Protein AF-A0A6G1LCD8-F1 (afdb_monomer)

Structure (mmCIF, N/CA/C/O backbone):
data_AF-A0A6G1LCD8-F1
#
_entry.id   AF-A0A6G1LCD8-F1
#
loop_
_atom_site.group_PDB
_atom_site.id
_atom_site.type_symbol
_atom_site.label_atom_id
_atom_site.label_alt_id
_atom_site.label_comp_id
_atom_site.label_asym_id
_atom_site.label_entity_id
_atom_site.label_seq_id
_atom_site.pdbx_PDB_ins_code
_atom_site.Cartn_x
_atom_site.Cartn_y
_atom_site.Cartn_z
_atom_site.occupancy
_atom_site.B_iso_or_equiv
_atom_site.auth_seq_id
_atom_site.auth_comp_id
_atom_site.auth_asym_id
_atom_site.auth_atom_id
_atom_site.pdbx_PDB_model_num
ATOM 1 N N . MET A 1 1 ? -1.936 11.843 -9.720 1.00 59.44 1 MET A N 1
ATOM 2 C CA . MET A 1 1 ? -0.832 11.324 -8.877 1.00 59.44 1 MET A CA 1
ATOM 3 C C . MET A 1 1 ? -0.011 10.337 -9.688 1.00 59.44 1 MET A C 1
ATOM 5 O O . MET A 1 1 ? -0.622 9.598 -10.448 1.00 59.44 1 MET A O 1
ATOM 9 N N . PRO A 1 2 ? 1.327 10.364 -9.587 1.00 65.56 2 PRO A N 1
ATOM 10 C CA . PRO A 1 2 ? 2.219 9.544 -10.412 1.00 65.56 2 PRO A CA 1
ATOM 11 C C . PRO A 1 2 ? 1.938 8.045 -10.253 1.00 65.56 2 PRO A C 1
ATOM 13 O O . PRO A 1 2 ? 1.639 7.577 -9.152 1.00 65.56 2 PRO A O 1
ATOM 16 N N . ALA A 1 3 ? 2.042 7.308 -11.361 1.00 71.25 3 ALA A N 1
ATOM 17 C CA . ALA A 1 3 ? 1.610 5.915 -11.471 1.00 71.25 3 ALA A CA 1
ATOM 18 C C . ALA A 1 3 ? 2.349 4.951 -10.522 1.00 71.25 3 ALA A C 1
ATOM 20 O O . ALA A 1 3 ? 1.760 3.970 -10.083 1.00 71.25 3 ALA A O 1
ATOM 21 N N . SER A 1 4 ? 3.592 5.252 -10.127 1.00 77.25 4 SER A N 1
ATOM 22 C CA . SER A 1 4 ? 4.447 4.297 -9.404 1.00 77.25 4 SER A CA 1
ATOM 23 C C . SER A 1 4 ? 4.015 3.944 -7.974 1.00 77.25 4 SER A C 1
ATOM 25 O O . SER A 1 4 ? 4.463 2.928 -7.460 1.00 77.25 4 SER A O 1
ATOM 27 N N . CYS A 1 5 ? 3.152 4.737 -7.323 1.00 84.88 5 CYS A N 1
ATOM 28 C CA . CYS A 1 5 ? 2.623 4.425 -5.980 1.00 84.88 5 CYS A CA 1
ATOM 29 C C . CYS A 1 5 ? 1.101 4.225 -5.969 1.00 84.88 5 CYS A C 1
ATOM 31 O O . CYS A 1 5 ? 0.465 4.384 -4.921 1.00 84.88 5 CYS A O 1
ATOM 33 N N . LYS A 1 6 ? 0.484 3.973 -7.130 1.00 87.06 6 LYS A N 1
ATOM 34 C CA . LYS A 1 6 ? -0.974 3.847 -7.231 1.00 87.06 6 LYS A CA 1
ATOM 35 C C . LYS A 1 6 ? -1.475 2.591 -6.511 1.00 87.06 6 LYS A C 1
ATOM 37 O O . LYS A 1 6 ? -2.426 2.691 -5.741 1.00 87.06 6 LYS A O 1
ATOM 42 N N . ASP A 1 7 ? -0.778 1.472 -6.676 1.00 87.00 7 ASP A N 1
ATOM 43 C CA . ASP A 1 7 ? -1.217 0.172 -6.153 1.00 87.00 7 ASP A CA 1
ATOM 44 C C . ASP A 1 7 ? -1.100 0.103 -4.627 1.00 87.00 7 ASP A C 1
ATOM 46 O O . ASP A 1 7 ? -2.049 -0.272 -3.947 1.00 87.00 7 ASP A O 1
ATOM 50 N N . ILE A 1 8 ? 0.007 0.600 -4.061 1.00 88.06 8 ILE A N 1
ATOM 51 C CA . ILE A 1 8 ? 0.194 0.685 -2.600 1.00 88.06 8 ILE A CA 1
ATOM 52 C C . ILE A 1 8 ? -0.865 1.589 -1.972 1.00 88.06 8 ILE A C 1
ATOM 54 O O . ILE A 1 8 ? -1.377 1.302 -0.896 1.00 88.06 8 ILE A O 1
ATOM 58 N N . ARG A 1 9 ? -1.213 2.698 -2.636 1.00 89.81 9 ARG A N 1
ATOM 59 C CA . ARG A 1 9 ? -2.274 3.588 -2.156 1.00 89.81 9 ARG A CA 1
ATOM 60 C C . ARG A 1 9 ? -3.625 2.881 -2.158 1.00 89.81 9 ARG A C 1
ATOM 62 O O . ARG A 1 9 ? -4.377 3.067 -1.209 1.00 89.81 9 ARG A O 1
ATOM 69 N N . ALA A 1 10 ? -3.939 2.128 -3.210 1.00 90.31 10 ALA A N 1
ATOM 70 C CA . ALA A 1 10 ? -5.184 1.373 -3.291 1.00 90.31 10 ALA A CA 1
ATOM 71 C C . ALA A 1 10 ? -5.246 0.302 -2.191 1.00 90.31 10 ALA A C 1
ATOM 73 O O . ALA A 1 10 ? -6.236 0.237 -1.467 1.00 90.31 10 ALA A O 1
ATOM 74 N N . ALA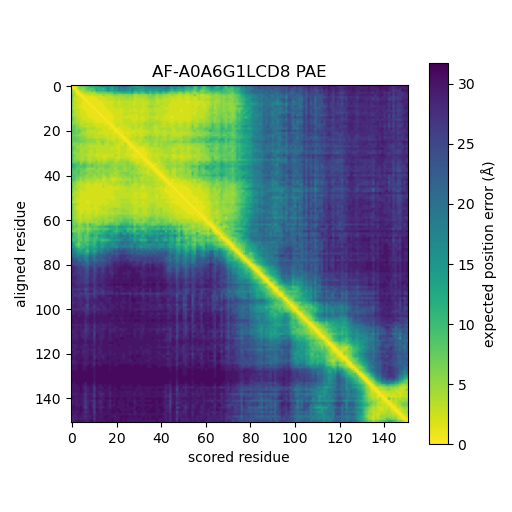 A 1 11 ? -4.156 -0.444 -1.988 1.00 90.75 11 ALA A N 1
ATOM 75 C CA . ALA A 1 11 ? -4.037 -1.423 -0.910 1.00 90.75 11 ALA A CA 1
ATOM 76 C C . ALA A 1 11 ? -4.169 -0.779 0.482 1.00 90.75 11 ALA A C 1
ATOM 78 O O . ALA A 1 11 ? -4.891 -1.283 1.337 1.00 90.75 11 ALA A O 1
ATOM 79 N N . LEU A 1 12 ? -3.530 0.374 0.706 1.00 91.00 12 LEU A N 1
ATOM 80 C CA . LEU A 1 12 ? -3.627 1.115 1.966 1.00 91.00 12 LEU A CA 1
ATOM 81 C C . LEU A 1 12 ? -5.052 1.633 2.201 1.00 91.00 12 LEU A C 1
ATOM 83 O O . LEU A 1 12 ? -5.551 1.550 3.319 1.00 91.00 12 LEU A O 1
ATOM 87 N N . ALA A 1 13 ? -5.727 2.123 1.159 1.00 91.69 13 ALA A N 1
ATOM 88 C CA . ALA A 1 13 ? -7.121 2.543 1.253 1.00 91.69 13 ALA A CA 1
ATOM 89 C C . ALA A 1 13 ? -8.046 1.372 1.623 1.00 91.69 13 ALA A C 1
ATOM 91 O O . ALA A 1 13 ? -8.878 1.534 2.513 1.00 91.69 13 ALA A O 1
ATOM 92 N N . ALA A 1 14 ? -7.856 0.200 1.009 1.00 91.69 14 ALA A N 1
ATOM 93 C CA . ALA A 1 14 ? -8.596 -1.012 1.358 1.00 91.69 14 ALA A CA 1
ATOM 94 C C . ALA A 1 14 ? -8.329 -1.442 2.812 1.00 91.69 14 ALA A C 1
ATOM 96 O O . ALA A 1 14 ? -9.266 -1.718 3.557 1.00 91.69 14 ALA A O 1
ATOM 97 N N . CYS A 1 15 ? -7.067 -1.401 3.253 1.00 92.94 15 CYS A N 1
ATOM 98 C CA . CYS A 1 15 ? -6.695 -1.739 4.629 1.00 92.94 15 CYS A CA 1
ATOM 99 C C . CYS A 1 15 ? -7.348 -0.796 5.654 1.00 92.94 15 CYS A C 1
ATOM 101 O O . CYS A 1 15 ? -7.880 -1.238 6.672 1.00 92.94 15 CYS A O 1
ATOM 103 N N . LEU A 1 16 ? -7.370 0.511 5.370 1.00 91.31 16 LEU A N 1
ATOM 104 C CA . LEU A 1 16 ? -8.016 1.486 6.248 1.00 91.31 16 LEU A CA 1
ATOM 105 C C . LEU A 1 16 ? -9.537 1.303 6.297 1.00 91.31 16 LEU A C 1
ATOM 107 O O . LEU A 1 16 ? -10.115 1.462 7.368 1.00 91.31 16 LEU A O 1
ATOM 111 N N . GLN A 1 17 ? -10.178 0.925 5.189 1.00 90.25 17 GLN A N 1
ATOM 112 C CA . GLN A 1 17 ? -11.615 0.625 5.158 1.00 90.25 17 GLN A CA 1
ATOM 113 C C . GLN A 1 17 ? -11.989 -0.580 6.029 1.00 90.25 17 GLN A C 1
ATOM 115 O O . GLN A 1 17 ? -13.071 -0.579 6.606 1.00 90.25 17 GLN A O 1
ATOM 120 N N . SER A 1 18 ? -11.103 -1.575 6.150 1.00 89.06 18 SER A N 1
ATOM 121 C CA . SER A 1 18 ? -11.295 -2.727 7.042 1.00 89.06 18 SER A CA 1
ATOM 122 C C . SER A 1 18 ? -10.889 -2.476 8.496 1.00 89.06 18 SER A C 1
ATOM 124 O O . SER A 1 18 ? -11.137 -3.323 9.344 1.00 89.06 18 SER A O 1
ATOM 126 N N . SER A 1 19 ? -10.224 -1.357 8.792 1.00 90.31 19 SER A N 1
ATOM 127 C CA . SER A 1 19 ? -9.666 -1.100 10.122 1.00 90.31 19 SER A CA 1
ATOM 128 C C . SER A 1 19 ? -10.669 -0.469 11.091 1.00 90.31 19 SER A C 1
ATOM 130 O O . SER A 1 19 ? -11.516 0.342 10.699 1.00 90.31 19 SER A O 1
ATOM 132 N N . ASP A 1 20 ? -10.495 -0.754 12.382 1.00 89.12 20 ASP A N 1
ATOM 133 C CA . ASP A 1 20 ? -11.359 -0.255 13.462 1.00 89.12 20 ASP A CA 1
ATOM 134 C C . ASP A 1 20 ? -11.382 1.280 13.548 1.00 89.12 20 ASP A C 1
ATOM 136 O O . ASP A 1 20 ? -12.410 1.879 13.870 1.00 89.12 20 ASP A O 1
ATOM 140 N N . CYS A 1 21 ? -10.294 1.958 13.161 1.00 89.00 21 CYS A N 1
ATOM 141 C CA . CYS A 1 21 ? -10.244 3.423 13.140 1.00 89.00 21 CYS A CA 1
ATOM 142 C C . CYS A 1 21 ? -11.334 4.048 12.247 1.00 89.00 21 CYS A C 1
ATOM 144 O O . CYS A 1 21 ? -11.924 5.072 12.601 1.00 89.00 21 CYS A O 1
ATOM 146 N N . VAL A 1 22 ? -11.635 3.424 11.104 1.00 91.31 22 VAL A N 1
ATOM 147 C CA . VAL A 1 22 ? -12.651 3.920 10.163 1.00 91.31 22 VAL A CA 1
ATOM 148 C C . VAL A 1 22 ? -14.011 3.272 10.430 1.00 91.31 22 VAL A C 1
ATOM 150 O O . VAL A 1 22 ? -15.035 3.956 10.374 1.00 91.31 22 VAL A O 1
ATOM 153 N N . LEU A 1 23 ? -14.042 1.977 10.758 1.00 89.62 23 LEU A N 1
ATOM 154 C CA . LEU A 1 23 ? -15.290 1.242 10.983 1.00 89.62 23 LEU A CA 1
ATOM 155 C C . LEU A 1 23 ? -15.957 1.590 12.316 1.00 89.62 23 LEU A C 1
ATOM 157 O O . LEU A 1 23 ? -17.159 1.864 12.340 1.00 89.62 23 LEU A O 1
ATOM 161 N N . GLN A 1 24 ? -15.191 1.602 13.406 1.00 88.69 24 GLN A N 1
ATOM 162 C CA . GLN A 1 24 ? -15.706 1.795 14.760 1.00 88.69 24 GLN A CA 1
ATOM 163 C C . GLN A 1 24 ? -15.711 3.272 15.149 1.00 88.69 24 GLN A C 1
ATOM 165 O O . GLN A 1 24 ? -16.742 3.798 15.562 1.00 88.69 24 GLN A O 1
ATOM 170 N N . HIS A 1 25 ? -14.583 3.964 14.969 1.00 86.31 25 HIS A N 1
ATOM 171 C CA . HIS A 1 25 ? -14.446 5.361 15.395 1.00 86.31 25 HIS A CA 1
ATOM 172 C C . HIS A 1 25 ? -14.938 6.385 14.361 1.00 86.31 25 HIS A C 1
ATOM 174 O O . HIS A 1 25 ? -14.999 7.571 14.672 1.00 86.31 25 HIS A O 1
ATOM 180 N N . ARG A 1 26 ? -15.309 5.945 13.146 1.00 89.06 26 ARG A N 1
ATOM 181 C CA . ARG A 1 26 ? -15.839 6.795 12.055 1.00 89.06 26 ARG A CA 1
ATOM 182 C C . ARG A 1 26 ? -14.939 7.982 11.704 1.00 89.06 26 ARG A C 1
ATOM 184 O O . ARG A 1 26 ? -15.396 9.000 11.187 1.00 89.06 26 ARG A O 1
ATOM 191 N N . ASN A 1 27 ? -13.644 7.834 11.953 1.00 88.00 27 ASN A N 1
ATOM 192 C CA . ASN A 1 27 ? -12.657 8.840 11.620 1.00 88.00 27 ASN A CA 1
ATOM 193 C C . ASN A 1 27 ? -12.376 8.842 10.118 1.00 88.00 27 ASN A C 1
ATOM 195 O O . ASN A 1 27 ? -12.500 7.828 9.426 1.00 88.00 27 ASN A O 1
ATOM 199 N N . THR A 1 28 ? -11.947 9.992 9.601 1.00 90.50 28 THR A N 1
ATOM 200 C CA . THR A 1 28 ? -11.467 10.041 8.220 1.00 90.50 28 THR A CA 1
ATOM 201 C C . THR A 1 28 ? -10.166 9.236 8.090 1.00 90.50 28 THR A C 1
ATOM 203 O O . THR A 1 28 ? -9.323 9.275 8.988 1.00 90.50 28 THR A O 1
ATOM 206 N N . PRO A 1 29 ? -9.912 8.576 6.947 1.00 88.56 29 PRO A N 1
ATOM 207 C CA . PRO A 1 29 ? -8.655 7.855 6.729 1.00 88.56 29 PRO A CA 1
ATOM 208 C C . PRO A 1 29 ? -7.414 8.744 6.923 1.00 88.56 29 PRO A C 1
ATOM 210 O O . PRO A 1 29 ? -6.351 8.273 7.313 1.00 88.56 29 PRO A O 1
ATOM 213 N N . ALA A 1 30 ? -7.549 10.052 6.673 1.00 88.69 30 ALA A N 1
ATOM 214 C CA . ALA A 1 30 ? -6.484 11.026 6.873 1.00 88.69 30 ALA A CA 1
ATOM 215 C C . ALA A 1 30 ? -6.195 11.313 8.356 1.00 88.69 30 ALA A C 1
ATOM 217 O O . ALA A 1 30 ? -5.030 11.504 8.697 1.00 88.69 30 ALA A O 1
ATOM 218 N N . THR A 1 31 ? -7.208 11.345 9.228 1.00 89.00 31 THR A N 1
ATOM 219 C CA . THR A 1 31 ? -7.006 11.542 10.675 1.00 89.00 31 THR A CA 1
ATOM 220 C C . THR A 1 31 ? -6.388 10.300 11.311 1.00 89.00 31 THR A C 1
ATOM 222 O O . THR A 1 31 ? -5.409 10.428 12.039 1.00 89.00 31 THR A O 1
ATOM 225 N N . CYS A 1 32 ? -6.815 9.101 10.894 1.00 89.44 32 CYS A N 1
ATOM 226 C CA . CYS A 1 32 ? -6.208 7.830 11.321 1.00 89.44 32 CYS A CA 1
ATOM 227 C C . CYS A 1 32 ? -4.692 7.739 11.051 1.00 89.44 32 CYS A C 1
ATOM 229 O O . CYS A 1 32 ? -3.972 7.069 11.784 1.00 89.44 32 CYS A O 1
ATOM 231 N N . LEU A 1 33 ? -4.200 8.397 9.993 1.00 89.44 33 LEU A N 1
ATOM 232 C CA . LEU A 1 33 ? -2.777 8.408 9.634 1.00 89.44 33 LEU A CA 1
ATOM 233 C C . LEU A 1 33 ? -1.977 9.544 10.284 1.00 89.44 33 LEU A C 1
ATOM 235 O O . LEU A 1 33 ? -0.752 9.459 10.344 1.00 89.44 33 LEU A O 1
ATOM 239 N N . ARG A 1 34 ? -2.635 10.635 10.688 1.00 89.25 34 ARG A N 1
ATOM 240 C CA . ARG A 1 34 ? -1.973 11.802 11.293 1.00 89.25 34 ARG A CA 1
ATOM 241 C C . ARG A 1 34 ? -1.719 11.590 12.775 1.00 89.25 34 ARG A C 1
ATOM 243 O O . ARG A 1 34 ? -0.653 11.967 13.254 1.00 89.25 34 ARG A O 1
ATOM 250 N N . ASP A 1 35 ? -2.680 10.985 13.467 1.00 88.75 35 ASP A N 1
ATOM 251 C CA . ASP A 1 35 ? -2.607 10.809 14.909 1.00 88.75 35 ASP A CA 1
ATOM 252 C C . ASP A 1 35 ? -1.839 9.525 15.259 1.00 88.75 35 ASP A C 1
ATOM 254 O O . ASP A 1 35 ? -2.301 8.421 14.952 1.00 88.75 35 ASP A O 1
ATOM 258 N N . PRO A 1 36 ? -0.677 9.626 15.932 1.00 83.88 36 PRO A N 1
ATOM 259 C CA . PRO A 1 36 ? 0.162 8.465 16.220 1.00 83.88 36 PRO A CA 1
ATOM 260 C C . PRO A 1 36 ? -0.538 7.455 17.136 1.00 83.88 36 PRO A C 1
ATOM 262 O O . PRO A 1 36 ? -0.356 6.250 16.963 1.00 83.88 36 PRO A O 1
ATOM 265 N N . ALA A 1 37 ? -1.384 7.931 18.054 1.00 82.81 37 ALA A N 1
ATOM 266 C CA . ALA A 1 37 ? -2.160 7.088 18.959 1.00 82.81 37 ALA A CA 1
ATOM 267 C C . ALA A 1 37 ? -3.150 6.188 18.206 1.00 82.81 37 ALA A C 1
ATOM 269 O O . ALA A 1 37 ? -3.216 4.992 18.471 1.00 82.81 37 ALA A O 1
ATOM 270 N N . LEU A 1 38 ? -3.868 6.741 17.224 1.00 81.62 38 LEU A N 1
ATOM 271 C CA . LEU A 1 38 ? -4.804 5.972 16.401 1.00 81.62 38 LEU A CA 1
ATOM 272 C C . LEU A 1 38 ? -4.040 5.057 15.448 1.00 81.62 38 LEU A C 1
ATOM 274 O O . LEU A 1 38 ? -4.437 3.913 15.236 1.00 81.62 38 LEU A O 1
ATOM 278 N N . SER A 1 39 ? -2.903 5.527 14.931 1.00 81.38 39 SER A N 1
ATOM 279 C CA . SER A 1 39 ? -2.082 4.723 14.041 1.00 81.38 39 SER A CA 1
ATOM 280 C C . SER A 1 39 ? -1.592 3.440 14.715 1.00 81.38 39 SER A C 1
ATOM 282 O O . SER A 1 39 ? -1.579 2.406 14.070 1.00 81.38 39 SER A O 1
ATOM 284 N N . ALA A 1 40 ? -1.255 3.475 16.009 1.00 82.06 40 ALA A N 1
ATOM 285 C CA . ALA A 1 40 ? -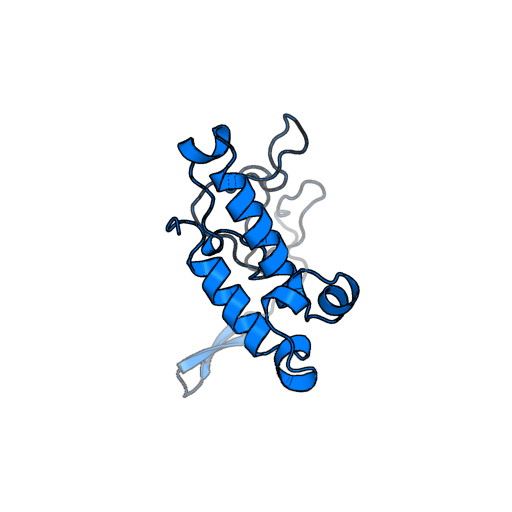0.751 2.323 16.759 1.00 82.06 40 ALA A CA 1
ATOM 286 C C . ALA A 1 40 ? -1.803 1.229 17.014 1.00 82.06 40 ALA A C 1
ATOM 288 O O . ALA A 1 40 ? -1.443 0.096 17.314 1.00 82.06 40 ALA A O 1
ATOM 289 N N . THR A 1 41 ? -3.090 1.567 16.901 1.00 84.75 41 THR A N 1
ATOM 290 C CA . THR A 1 41 ? -4.201 0.608 17.039 1.00 84.75 41 THR A CA 1
ATOM 291 C C . THR A 1 41 ? -4.516 -0.135 15.740 1.00 84.75 41 THR A C 1
ATOM 293 O O . THR A 1 41 ? -5.348 -1.037 15.730 1.00 84.75 41 THR A O 1
ATOM 296 N N . LEU A 1 42 ? -3.867 0.236 14.630 1.00 85.88 42 LEU A N 1
ATOM 297 C CA . LEU A 1 42 ? -4.076 -0.399 13.334 1.00 85.88 42 LEU A CA 1
ATOM 298 C C . LEU A 1 42 ? -3.468 -1.813 13.300 1.00 85.88 42 LEU A C 1
ATOM 300 O O . LEU A 1 42 ? -2.457 -2.085 13.949 1.00 85.88 42 LEU A O 1
ATOM 304 N N . PRO A 1 43 ? -4.020 -2.717 12.475 1.00 89.44 43 PRO A N 1
ATOM 305 C CA . PRO A 1 43 ? -3.419 -4.026 12.260 1.00 89.44 43 PRO A CA 1
ATOM 306 C C . PRO A 1 43 ? -2.027 -3.904 11.619 1.00 89.44 43 PRO A C 1
ATOM 308 O O . PRO A 1 43 ? -1.724 -2.966 10.871 1.00 89.44 43 PRO A O 1
ATOM 311 N N . THR A 1 44 ? -1.171 -4.896 11.875 1.00 88.69 44 THR A N 1
ATOM 312 C CA . THR A 1 44 ? 0.226 -4.944 11.401 1.00 88.69 44 THR A CA 1
ATOM 313 C C . THR A 1 44 ? 0.351 -4.839 9.878 1.00 88.69 44 THR A C 1
ATOM 315 O O . THR A 1 44 ? 1.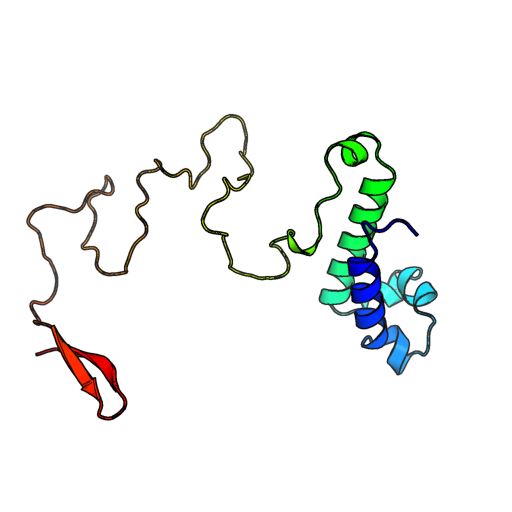299 -4.233 9.374 1.00 88.69 44 THR A O 1
ATOM 318 N N . THR A 1 45 ? -0.639 -5.340 9.140 1.00 88.62 45 THR A N 1
ATOM 319 C CA . THR A 1 45 ? -0.741 -5.234 7.678 1.00 88.62 45 THR A CA 1
ATOM 320 C C . THR A 1 45 ? -0.828 -3.776 7.213 1.00 88.62 45 THR A C 1
ATOM 322 O O . THR A 1 45 ? -0.087 -3.352 6.324 1.00 88.62 45 THR A O 1
ATOM 325 N N . CYS A 1 46 ? -1.659 -2.955 7.862 1.00 90.69 46 CYS A N 1
ATOM 326 C CA . CYS A 1 46 ? -1.763 -1.529 7.553 1.00 90.69 46 CYS A CA 1
ATOM 327 C C . CYS A 1 46 ? -0.461 -0.794 7.898 1.00 90.69 46 CYS A C 1
ATOM 329 O O . CYS A 1 46 ? -0.028 0.075 7.140 1.00 90.69 46 CYS A O 1
ATOM 331 N N . HIS A 1 47 ? 0.213 -1.165 8.991 1.00 90.69 47 HIS A N 1
ATOM 332 C CA . HIS A 1 47 ? 1.513 -0.587 9.343 1.00 90.69 47 HIS A CA 1
ATOM 333 C C . HIS A 1 47 ? 2.591 -0.835 8.281 1.00 90.69 47 HIS A C 1
ATOM 335 O O . HIS A 1 47 ? 3.365 0.075 7.969 1.00 90.69 47 HIS A O 1
ATOM 341 N N . GLN A 1 48 ? 2.629 -2.032 7.693 1.00 90.12 48 GLN A N 1
ATOM 342 C CA . GLN A 1 48 ? 3.536 -2.348 6.586 1.00 90.12 48 GLN A CA 1
ATOM 343 C C . GLN A 1 48 ? 3.224 -1.497 5.349 1.00 90.12 48 GLN A C 1
ATOM 345 O O . GLN A 1 48 ? 4.127 -0.892 4.768 1.00 90.12 48 GLN A O 1
ATOM 350 N N . LEU A 1 49 ? 1.943 -1.362 4.993 1.00 90.56 49 LEU A N 1
ATOM 351 C CA . LEU A 1 49 ? 1.509 -0.540 3.860 1.00 90.56 49 LEU A CA 1
ATOM 352 C C . LEU A 1 49 ? 1.838 0.947 4.058 1.00 90.56 49 LEU A C 1
ATOM 354 O O . LEU A 1 49 ? 2.243 1.614 3.106 1.00 90.56 49 LEU A O 1
ATOM 358 N N . ILE A 1 50 ? 1.728 1.471 5.283 1.00 90.50 50 ILE A N 1
ATOM 359 C CA . ILE A 1 50 ? 2.113 2.853 5.615 1.00 90.50 50 ILE A CA 1
ATOM 360 C C . ILE A 1 50 ? 3.616 3.065 5.401 1.00 90.50 50 ILE A C 1
ATOM 362 O O . ILE A 1 50 ? 4.015 4.056 4.778 1.00 90.50 50 ILE A O 1
ATOM 366 N N . ARG A 1 51 ? 4.454 2.130 5.871 1.00 89.56 51 ARG A N 1
ATOM 367 C CA . ARG A 1 51 ? 5.912 2.177 5.660 1.00 89.56 51 ARG A CA 1
ATOM 368 C C . ARG A 1 51 ? 6.252 2.120 4.170 1.00 89.56 51 ARG A C 1
ATOM 370 O O . ARG A 1 51 ? 6.938 3.017 3.676 1.00 89.56 51 ARG A O 1
ATOM 377 N N . GLY A 1 52 ? 5.680 1.160 3.441 1.00 89.06 52 GLY A N 1
ATOM 378 C CA . GLY A 1 52 ? 5.882 1.005 1.999 1.00 89.06 52 GLY A CA 1
ATOM 379 C C . GLY A 1 52 ? 5.414 2.219 1.190 1.00 89.06 52 GLY A C 1
ATOM 380 O O . GLY A 1 52 ? 6.095 2.664 0.266 1.00 89.06 52 GLY A O 1
ATOM 381 N N . TYR A 1 53 ? 4.293 2.840 1.566 1.00 89.44 53 TYR A N 1
ATOM 382 C CA . TYR A 1 53 ? 3.819 4.069 0.927 1.00 89.44 53 TYR A CA 1
ATOM 383 C C . TYR A 1 53 ? 4.756 5.259 1.193 1.00 89.44 53 TYR A C 1
ATOM 385 O O . TYR A 1 53 ? 5.037 6.046 0.282 1.00 89.44 53 TYR A O 1
ATOM 393 N N . GLY A 1 54 ? 5.285 5.378 2.416 1.00 89.94 54 GLY A N 1
ATOM 394 C CA . GLY A 1 54 ? 6.281 6.387 2.776 1.00 89.94 54 GLY A CA 1
ATOM 395 C C . GLY A 1 54 ? 7.580 6.238 1.982 1.00 89.94 54 GLY A C 1
ATOM 396 O O . GLY A 1 54 ? 8.103 7.222 1.456 1.00 89.94 54 GLY A O 1
ATOM 397 N N . GLU A 1 55 ? 8.076 5.012 1.832 1.00 87.12 55 GLU A N 1
ATOM 398 C CA . GLU A 1 55 ? 9.254 4.701 1.015 1.00 87.12 55 GLU A CA 1
ATOM 399 C C . GLU A 1 55 ? 9.021 4.964 -0.469 1.00 87.12 55 GLU A C 1
ATOM 401 O O . GLU A 1 55 ? 9.860 5.593 -1.115 1.00 87.12 55 GLU A O 1
ATOM 406 N N . CYS A 1 56 ? 7.855 4.581 -0.989 1.00 86.88 56 CYS A N 1
ATOM 407 C CA . CYS A 1 56 ? 7.483 4.840 -2.373 1.00 86.88 56 CYS A CA 1
ATOM 408 C C . CYS A 1 56 ? 7.457 6.345 -2.678 1.00 86.88 56 CYS A C 1
ATOM 410 O O . CYS A 1 56 ? 8.017 6.805 -3.675 1.00 86.88 56 CYS A O 1
ATOM 412 N N . LYS A 1 57 ? 6.885 7.149 -1.773 1.00 86.81 57 LYS A N 1
ATOM 413 C CA . LYS A 1 57 ? 6.850 8.609 -1.920 1.00 86.81 57 LYS A CA 1
ATOM 414 C C . LYS A 1 57 ? 8.242 9.236 -1.795 1.00 86.81 57 LYS A C 1
ATOM 416 O O . LYS A 1 57 ? 8.570 10.138 -2.562 1.00 86.81 57 LYS A O 1
ATOM 421 N N . ARG A 1 58 ? 9.082 8.740 -0.880 1.00 87.50 58 ARG A N 1
ATOM 422 C CA . ARG A 1 58 ? 10.493 9.156 -0.770 1.00 87.50 58 ARG A CA 1
ATOM 423 C C . ARG A 1 58 ? 11.269 8.833 -2.049 1.00 87.50 58 ARG A C 1
ATOM 425 O O . ARG A 1 58 ? 12.010 9.685 -2.525 1.00 87.50 58 ARG A O 1
ATOM 432 N N . GLY A 1 59 ? 11.045 7.663 -2.650 1.00 84.88 59 GLY A N 1
ATOM 433 C CA . GLY A 1 59 ? 11.654 7.259 -3.921 1.00 84.88 59 GLY A CA 1
ATOM 434 C C . GLY A 1 59 ? 11.236 8.118 -5.116 1.00 84.88 59 GLY A C 1
ATOM 435 O O . GLY A 1 59 ? 12.039 8.344 -6.015 1.00 84.88 59 GLY A O 1
ATOM 436 N N . GLN A 1 60 ? 10.017 8.667 -5.108 1.00 81.06 60 GLN A N 1
ATOM 437 C CA . GLN A 1 60 ? 9.585 9.632 -6.125 1.00 81.06 60 GLN A CA 1
ATOM 438 C C . GLN A 1 60 ? 10.254 11.003 -5.976 1.00 81.06 60 GLN A C 1
ATOM 440 O O . GLN A 1 60 ? 10.436 11.707 -6.967 1.00 81.06 60 GLN A O 1
ATOM 445 N N . ILE A 1 61 ? 10.594 11.424 -4.758 1.00 84.06 61 ILE A N 1
ATOM 446 C CA . ILE A 1 61 ? 11.217 12.733 -4.509 1.00 84.06 61 ILE A CA 1
ATOM 447 C C . ILE A 1 61 ? 12.737 12.659 -4.716 1.00 84.06 61 ILE A C 1
ATOM 449 O O . ILE A 1 61 ? 13.325 13.602 -5.240 1.00 84.06 61 ILE A O 1
ATOM 453 N N . ASP A 1 62 ? 13.356 11.527 -4.386 1.00 84.38 62 ASP A N 1
ATOM 454 C CA . ASP A 1 62 ? 14.793 11.298 -4.536 1.00 84.38 62 ASP A CA 1
ATOM 455 C C . ASP A 1 62 ? 15.216 11.134 -6.009 1.00 84.38 62 ASP A C 1
ATOM 457 O O . ASP A 1 62 ? 14.881 10.152 -6.677 1.00 84.38 62 ASP A O 1
ATOM 461 N N . MET A 1 63 ? 16.024 12.075 -6.508 1.00 75.44 63 MET A N 1
ATOM 462 C CA . MET A 1 63 ? 16.546 12.072 -7.880 1.00 75.44 63 MET A CA 1
ATOM 463 C C . MET A 1 63 ? 17.345 10.806 -8.213 1.00 75.44 63 MET A C 1
ATOM 465 O O . MET A 1 63 ? 17.297 10.342 -9.350 1.00 75.44 63 MET A O 1
ATOM 469 N N . ARG A 1 64 ? 18.035 10.192 -7.240 1.00 79.50 64 ARG A N 1
ATOM 470 C CA . ARG A 1 64 ? 18.838 8.976 -7.473 1.00 79.50 64 ARG A CA 1
ATOM 471 C C . ARG A 1 64 ? 17.975 7.759 -7.803 1.00 79.50 64 ARG A C 1
ATOM 473 O O . ARG A 1 64 ? 18.416 6.884 -8.553 1.00 79.50 64 ARG A O 1
ATOM 480 N N . LYS A 1 65 ? 16.762 7.710 -7.244 1.00 75.12 65 LYS A N 1
ATOM 481 C CA . LYS A 1 65 ? 15.801 6.605 -7.389 1.00 75.12 65 LYS A CA 1
ATOM 482 C C . LYS A 1 65 ? 14.874 6.774 -8.594 1.00 75.12 65 LYS A C 1
ATOM 484 O O . LYS A 1 65 ? 14.358 5.782 -9.097 1.00 75.12 65 LYS A O 1
ATOM 489 N N . ARG A 1 66 ? 14.739 7.993 -9.132 1.00 74.38 66 ARG A N 1
ATOM 490 C CA . ARG A 1 66 ? 13.993 8.255 -10.379 1.00 74.38 66 ARG A CA 1
ATOM 491 C C . ARG A 1 66 ? 14.588 7.548 -11.597 1.00 74.38 66 ARG A C 1
ATOM 493 O O . ARG A 1 66 ? 13.832 7.062 -12.426 1.00 74.38 66 ARG A O 1
ATOM 500 N N . PHE A 1 67 ? 15.917 7.452 -11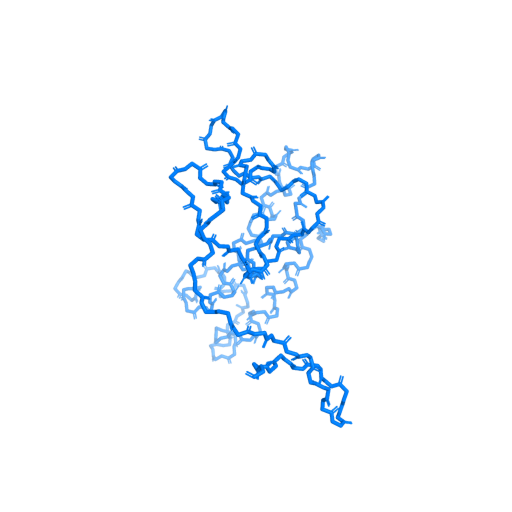.682 1.00 66.50 67 PHE A N 1
ATOM 501 C CA . PHE A 1 67 ? 16.596 6.826 -12.826 1.00 66.50 67 PHE A CA 1
ATOM 502 C C . PHE A 1 67 ? 16.617 5.298 -12.776 1.00 66.50 67 PHE A C 1
ATOM 504 O O . PHE A 1 67 ? 16.593 4.651 -13.814 1.00 66.50 67 PHE A O 1
ATOM 511 N N . ARG A 1 68 ? 16.668 4.714 -11.575 1.00 71.75 68 ARG A N 1
ATOM 512 C CA . ARG A 1 68 ? 16.716 3.252 -11.386 1.00 71.75 68 ARG A CA 1
ATOM 513 C C . ARG A 1 68 ? 15.328 2.618 -11.267 1.00 71.75 68 ARG A C 1
ATOM 515 O O . ARG A 1 68 ? 15.223 1.400 -11.209 1.00 71.75 68 ARG A O 1
ATOM 522 N N . GLY A 1 69 ? 14.280 3.441 -11.248 1.00 66.12 69 GLY A N 1
ATOM 523 C CA . GLY A 1 69 ? 12.915 3.012 -10.986 1.00 66.12 69 GLY A CA 1
ATOM 524 C C . GLY A 1 69 ? 12.683 2.773 -9.495 1.00 66.12 69 GLY A C 1
ATOM 525 O O . GLY A 1 69 ? 13.530 2.254 -8.768 1.00 66.12 69 GLY A O 1
ATOM 526 N N . ASN A 1 70 ? 11.507 3.168 -9.019 1.00 67.81 70 ASN A N 1
ATOM 527 C CA . ASN A 1 70 ? 11.066 2.769 -7.692 1.00 67.81 70 ASN A CA 1
ATOM 528 C C . ASN A 1 70 ? 10.626 1.299 -7.768 1.00 67.81 70 ASN A C 1
ATOM 530 O O . ASN A 1 70 ? 9.801 0.973 -8.622 1.00 67.81 70 ASN A O 1
ATOM 534 N N . LYS A 1 71 ? 11.180 0.425 -6.917 1.00 65.38 71 LYS A N 1
ATOM 535 C CA . LYS A 1 71 ? 10.845 -1.008 -6.916 1.00 65.38 71 LYS A CA 1
ATOM 536 C C . LYS A 1 71 ? 9.323 -1.178 -6.754 1.00 65.38 71 LYS A C 1
ATOM 538 O O . LYS A 1 71 ? 8.759 -0.572 -5.836 1.00 65.38 71 LYS A O 1
ATOM 543 N N . PRO A 1 72 ? 8.638 -1.936 -7.632 1.00 63.88 72 PRO A N 1
ATOM 544 C CA . PRO A 1 72 ? 7.221 -2.210 -7.448 1.00 63.88 72 PRO A CA 1
ATOM 545 C C . PRO A 1 72 ? 7.055 -3.009 -6.159 1.00 63.88 72 PRO A C 1
ATOM 547 O O . PRO A 1 72 ? 7.813 -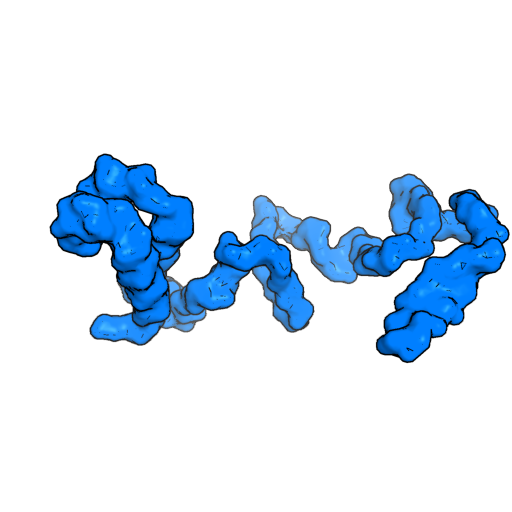3.940 -5.910 1.00 63.88 72 PRO A O 1
ATOM 550 N N . VAL A 1 73 ? 6.069 -2.673 -5.332 1.00 60.91 73 VAL A N 1
ATOM 551 C CA . VAL A 1 73 ? 5.876 -3.367 -4.045 1.00 60.91 73 VAL A CA 1
ATOM 552 C C . VAL A 1 73 ? 5.465 -4.832 -4.224 1.00 60.91 73 VAL A C 1
ATOM 554 O O . VAL A 1 73 ? 5.713 -5.635 -3.338 1.00 60.91 73 VAL A O 1
ATOM 557 N N . ALA A 1 74 ? 4.990 -5.223 -5.412 1.00 58.09 74 ALA A N 1
ATOM 558 C CA . ALA A 1 74 ? 4.848 -6.631 -5.798 1.00 58.09 74 ALA A CA 1
ATOM 559 C C . ALA A 1 74 ? 6.188 -7.402 -5.838 1.00 58.09 74 ALA A C 1
ATOM 561 O O . ALA A 1 74 ? 6.195 -8.620 -5.732 1.00 58.09 74 ALA A O 1
ATOM 562 N N . SER A 1 75 ? 7.321 -6.703 -5.977 1.00 52.78 75 SER A N 1
ATOM 563 C CA . SER A 1 75 ? 8.674 -7.280 -5.899 1.00 52.78 75 SER A CA 1
ATOM 564 C C . SER A 1 75 ? 9.299 -7.188 -4.501 1.00 52.78 75 SER A C 1
ATOM 566 O O . SER A 1 75 ? 10.407 -7.679 -4.294 1.00 52.78 75 SER A O 1
ATOM 568 N N . SER A 1 76 ? 8.610 -6.566 -3.536 1.00 52.44 76 SER A N 1
ATOM 569 C CA . SER A 1 76 ? 8.996 -6.604 -2.127 1.00 52.44 76 SER A CA 1
ATOM 570 C C . SER A 1 76 ? 8.573 -7.956 -1.564 1.00 52.44 76 SER A C 1
ATOM 572 O O . SER A 1 76 ? 7.472 -8.111 -1.043 1.00 52.44 76 SER A O 1
ATOM 574 N N . THR A 1 77 ? 9.460 -8.934 -1.677 1.00 51.78 77 THR A N 1
ATOM 575 C CA . THR A 1 77 ? 9.395 -10.302 -1.133 1.00 51.78 77 THR A CA 1
ATOM 576 C C . THR A 1 77 ? 9.258 -10.382 0.404 1.00 51.78 77 THR A C 1
ATOM 578 O O . THR A 1 77 ? 9.699 -11.345 1.016 1.00 51.78 77 THR A O 1
ATOM 581 N N . GLU A 1 78 ? 8.702 -9.355 1.048 1.00 52.38 78 GLU A N 1
ATOM 582 C CA . GLU A 1 78 ? 8.569 -9.201 2.502 1.00 52.38 78 GLU A CA 1
ATOM 583 C C . GLU A 1 78 ? 7.123 -9.441 2.980 1.00 52.38 78 GLU A C 1
ATOM 585 O O . GLU A 1 78 ? 6.904 -9.626 4.173 1.00 52.38 78 GLU A O 1
ATOM 590 N N . ILE A 1 79 ? 6.130 -9.439 2.076 1.00 56.16 79 ILE A N 1
ATOM 591 C CA . ILE A 1 79 ? 4.712 -9.693 2.419 1.00 56.16 79 ILE A CA 1
ATOM 592 C C . ILE A 1 79 ? 4.330 -11.174 2.224 1.00 56.16 79 ILE A C 1
ATOM 594 O O . ILE A 1 79 ? 3.429 -11.668 2.894 1.00 56.16 79 ILE A O 1
ATOM 598 N N . GLU A 1 80 ? 5.066 -11.914 1.396 1.00 48.44 80 GLU A N 1
ATOM 599 C CA . GLU A 1 80 ? 4.856 -13.346 1.153 1.00 48.44 80 GLU A CA 1
ATOM 600 C C . GLU A 1 80 ? 6.056 -14.109 1.727 1.00 48.44 80 GLU A C 1
ATOM 602 O O . GLU A 1 80 ? 7.137 -14.160 1.135 1.00 48.44 80 GLU A O 1
ATOM 607 N N . ALA A 1 81 ? 5.894 -14.659 2.929 1.00 50.66 81 ALA A N 1
ATOM 608 C CA . ALA A 1 81 ? 6.875 -15.557 3.513 1.00 50.66 81 ALA A CA 1
ATOM 609 C C . ALA A 1 81 ? 7.072 -16.777 2.592 1.00 50.66 81 ALA A C 1
ATOM 611 O O . ALA A 1 81 ? 6.183 -17.610 2.460 1.00 50.66 81 ALA A O 1
ATOM 612 N N . GLY A 1 82 ? 8.263 -16.889 1.994 1.00 47.22 82 GLY A N 1
ATOM 613 C CA . GLY A 1 82 ? 8.734 -18.100 1.319 1.00 47.22 82 GLY A CA 1
ATOM 614 C C . GLY A 1 82 ? 8.436 -18.159 -0.179 1.00 47.22 82 GLY A C 1
ATOM 615 O O . GLY A 1 82 ? 7.501 -18.816 -0.617 1.00 47.22 82 GLY A O 1
ATOM 616 N N . GLY A 1 83 ? 9.295 -17.546 -0.993 1.00 35.94 83 GLY A N 1
ATOM 617 C CA . GLY A 1 83 ? 9.162 -17.641 -2.446 1.00 35.94 83 GLY A CA 1
ATOM 618 C C . GLY A 1 83 ? 10.362 -17.097 -3.202 1.00 35.94 83 GLY A C 1
ATOM 619 O O . GLY A 1 83 ? 10.227 -16.160 -3.986 1.00 35.94 83 GLY A O 1
ATOM 620 N N . GLY A 1 84 ? 11.546 -17.672 -2.969 1.00 38.34 84 GLY A N 1
ATOM 621 C CA . GLY A 1 84 ? 12.715 -17.418 -3.809 1.00 38.34 84 GLY A CA 1
ATOM 622 C C . GLY A 1 84 ? 12.374 -17.697 -5.274 1.00 38.34 84 GLY A C 1
ATOM 623 O O . GLY A 1 84 ? 12.074 -18.831 -5.646 1.00 38.34 84 GLY A O 1
ATOM 624 N N . HIS A 1 85 ? 12.380 -16.660 -6.110 1.00 40.91 85 HIS A N 1
ATOM 625 C CA . HIS A 1 85 ? 12.190 -16.823 -7.545 1.00 40.91 85 HIS A CA 1
ATOM 626 C C . HIS A 1 85 ? 13.376 -17.593 -8.131 1.00 40.91 85 HIS A C 1
ATOM 628 O O . HIS A 1 85 ? 14.526 -17.155 -8.060 1.00 40.91 85 HIS A O 1
ATOM 634 N N . LYS A 1 86 ? 13.081 -18.746 -8.741 1.00 42.06 86 LYS A N 1
ATOM 635 C CA . LYS A 1 86 ? 14.015 -19.441 -9.627 1.00 42.06 86 LYS A CA 1
ATOM 636 C C . LYS A 1 86 ? 14.375 -18.497 -10.779 1.00 42.06 86 LYS A C 1
ATOM 638 O O . LYS A 1 86 ? 13.526 -18.196 -11.610 1.00 42.06 86 LYS A O 1
ATOM 643 N N . GLY A 1 87 ? 15.636 -18.071 -10.841 1.00 41.88 87 GLY A N 1
ATOM 644 C CA . GLY A 1 87 ? 16.245 -17.597 -12.089 1.00 41.88 87 GLY A CA 1
ATOM 645 C C . GLY A 1 87 ? 16.689 -16.137 -12.170 1.00 41.88 87 GLY A C 1
ATOM 646 O O . GLY A 1 87 ? 17.217 -15.755 -13.207 1.00 41.88 87 GLY A O 1
ATOM 647 N N . THR A 1 88 ? 16.564 -15.327 -11.120 1.00 42.25 88 THR A N 1
ATOM 648 C CA . THR A 1 88 ? 17.225 -14.008 -11.075 1.00 42.25 88 THR A CA 1
ATOM 649 C C . THR A 1 88 ? 18.281 -14.011 -9.976 1.00 42.25 88 THR A C 1
ATOM 651 O O . THR A 1 88 ? 17.949 -14.462 -8.879 1.00 42.25 88 THR A O 1
ATOM 654 N N . PRO A 1 89 ? 19.525 -13.546 -10.217 1.00 44.78 89 PRO A N 1
ATOM 655 C CA . PRO A 1 89 ? 20.522 -13.427 -9.159 1.00 44.78 89 PRO A CA 1
ATOM 656 C C . PRO A 1 89 ? 19.973 -12.456 -8.114 1.00 44.78 89 PRO A C 1
ATOM 658 O O . PRO A 1 89 ? 19.886 -11.252 -8.340 1.00 44.78 89 PRO A O 1
ATOM 661 N N . VAL A 1 90 ? 19.486 -13.021 -7.014 1.00 45.91 90 VAL A N 1
ATOM 662 C CA . VAL A 1 90 ? 18.931 -12.280 -5.891 1.00 45.91 90 VAL A CA 1
ATOM 663 C C . VAL A 1 90 ? 20.069 -11.449 -5.317 1.00 45.91 90 VAL A C 1
ATOM 665 O O . VAL A 1 90 ? 21.138 -11.988 -5.027 1.00 45.91 90 VAL A O 1
ATOM 668 N N . ASP A 1 91 ? 19.838 -10.145 -5.172 1.00 52.16 91 ASP A N 1
ATOM 669 C CA . ASP A 1 91 ? 20.695 -9.239 -4.413 1.00 52.16 91 ASP A CA 1
ATOM 670 C C . ASP A 1 91 ? 20.718 -9.706 -2.951 1.00 52.16 91 ASP A C 1
ATOM 672 O O . ASP A 1 91 ? 19.953 -9.244 -2.102 1.00 52.16 91 ASP A O 1
ATOM 676 N N . VAL A 1 92 ? 21.576 -10.679 -2.659 1.00 55.69 92 VAL A N 1
ATOM 677 C CA . VAL A 1 92 ? 21.900 -11.070 -1.295 1.00 55.69 92 VAL A CA 1
ATOM 678 C C . VAL A 1 92 ? 22.563 -9.862 -0.643 1.00 55.69 92 VAL A C 1
ATOM 680 O O . VAL A 1 92 ? 23.506 -9.324 -1.231 1.00 55.69 92 VAL A O 1
ATOM 683 N N . PRO A 1 93 ? 22.141 -9.412 0.551 1.00 54.72 93 PRO A N 1
ATOM 684 C CA . PRO A 1 93 ? 22.882 -8.385 1.262 1.00 54.72 93 PRO A CA 1
ATOM 685 C C . PRO A 1 93 ? 24.266 -8.942 1.619 1.00 54.72 93 PRO A C 1
ATOM 687 O O . PRO A 1 93 ? 24.436 -9.700 2.572 1.00 54.72 93 PRO A O 1
ATOM 690 N N . MET A 1 94 ? 25.262 -8.593 0.805 1.00 60.81 94 MET A N 1
ATOM 691 C CA . MET A 1 94 ? 26.666 -8.886 1.060 1.00 60.81 94 MET A CA 1
ATOM 692 C C . MET A 1 94 ? 27.077 -8.094 2.297 1.00 60.81 94 MET A C 1
ATOM 694 O O . MET A 1 94 ? 27.057 -6.864 2.275 1.00 60.81 94 MET A O 1
ATOM 698 N N . LEU A 1 95 ? 27.453 -8.780 3.379 1.00 63.53 95 LEU A N 1
ATOM 699 C CA . LEU A 1 95 ? 27.762 -8.101 4.640 1.00 63.53 95 LEU A CA 1
ATOM 700 C C . LEU A 1 95 ? 29.064 -7.279 4.587 1.00 63.53 95 LEU A C 1
ATOM 702 O O . LEU A 1 95 ? 29.280 -6.502 5.505 1.00 63.53 95 LEU A O 1
ATOM 706 N N . TYR A 1 96 ? 29.879 -7.432 3.529 1.00 56.53 96 TYR A N 1
ATOM 707 C CA . TYR A 1 96 ? 30.945 -6.538 3.028 1.00 56.53 96 TYR A CA 1
ATOM 708 C C . TYR A 1 96 ? 31.951 -7.378 2.219 1.00 56.53 96 TYR A C 1
ATOM 710 O O . TYR A 1 96 ? 32.517 -8.322 2.759 1.00 56.53 96 TYR A O 1
ATOM 718 N N . ALA A 1 97 ? 32.150 -7.061 0.931 1.00 60.16 97 ALA A N 1
ATOM 719 C CA . ALA A 1 97 ? 33.172 -7.614 0.015 1.00 60.16 97 ALA A CA 1
ATOM 720 C C . ALA A 1 97 ? 33.386 -9.155 -0.027 1.00 60.16 97 ALA A C 1
ATOM 722 O O . ALA A 1 97 ? 34.370 -9.619 -0.599 1.00 60.16 97 ALA A O 1
ATOM 723 N N . GLY A 1 98 ? 32.483 -9.955 0.542 1.00 63.06 98 GLY A N 1
ATOM 724 C CA . GLY A 1 98 ? 32.538 -11.416 0.561 1.00 63.06 98 GLY A CA 1
ATOM 725 C C . GLY A 1 98 ? 31.456 -12.044 -0.309 1.00 63.06 98 GLY A C 1
ATOM 726 O O . GLY A 1 98 ? 30.415 -11.439 -0.541 1.00 63.06 98 GLY A O 1
ATOM 727 N N . ARG A 1 99 ? 31.711 -13.266 -0.784 1.00 60.69 99 ARG A N 1
ATOM 728 C CA . ARG A 1 99 ? 30.754 -14.108 -1.514 1.00 60.69 99 ARG A CA 1
ATOM 729 C C . ARG A 1 99 ? 29.504 -14.357 -0.654 1.00 60.69 99 ARG A C 1
ATOM 731 O O . ARG A 1 99 ? 29.634 -14.609 0.542 1.00 60.69 99 ARG A O 1
ATOM 738 N N . GLY A 1 100 ? 28.313 -14.274 -1.251 1.00 59.50 100 GLY A N 1
ATOM 739 C CA . GLY A 1 100 ? 27.042 -14.426 -0.538 1.00 59.50 100 GLY A CA 1
ATOM 740 C C . GLY A 1 100 ? 26.937 -15.783 0.159 1.00 59.50 100 GLY A C 1
ATOM 741 O O . GLY A 1 100 ? 27.435 -16.789 -0.345 1.00 59.50 100 GLY A O 1
ATOM 742 N N . THR A 1 101 ? 26.279 -15.823 1.317 1.00 55.53 101 THR A N 1
ATOM 743 C CA . THR A 1 101 ? 26.192 -17.025 2.168 1.00 55.53 101 THR A CA 1
ATOM 744 C C . THR A 1 101 ? 25.468 -18.204 1.505 1.00 55.53 101 THR A C 1
ATOM 746 O O . THR A 1 101 ? 25.655 -19.339 1.930 1.00 55.53 101 THR A O 1
ATOM 749 N N . TYR A 1 102 ? 24.705 -17.964 0.433 1.00 58.78 102 TYR A N 1
ATOM 750 C CA . TYR A 1 102 ? 24.031 -18.994 -0.367 1.00 58.78 102 TYR A CA 1
ATOM 751 C C . TYR A 1 102 ? 24.450 -19.014 -1.845 1.00 58.78 102 TYR A C 1
ATOM 753 O O . TYR A 1 102 ? 23.742 -19.569 -2.682 1.00 58.78 102 TYR A O 1
ATOM 761 N N . ASP A 1 103 ? 25.592 -18.414 -2.189 1.00 54.03 103 ASP A N 1
ATOM 762 C CA . ASP A 1 103 ? 26.079 -18.398 -3.570 1.00 54.03 103 ASP A CA 1
ATOM 763 C C . ASP A 1 103 ? 26.208 -19.827 -4.128 1.00 54.03 103 ASP A C 1
ATOM 765 O O . ASP A 1 103 ? 26.715 -20.717 -3.447 1.00 54.03 103 ASP A O 1
ATOM 769 N N . ALA A 1 104 ? 25.775 -20.043 -5.373 1.00 54.00 104 ALA A N 1
ATOM 770 C CA . ALA A 1 104 ? 25.609 -21.347 -6.031 1.00 54.00 104 ALA A CA 1
ATOM 771 C C . ALA A 1 104 ? 26.891 -22.203 -6.186 1.00 54.00 104 ALA A C 1
ATOM 773 O O . ALA A 1 104 ? 26.865 -23.258 -6.813 1.00 54.00 104 ALA A O 1
ATOM 774 N N . GLY A 1 105 ? 28.020 -21.790 -5.608 1.00 54.09 105 GLY A N 1
ATOM 775 C CA . GLY A 1 105 ? 29.195 -22.645 -5.432 1.00 54.09 105 GLY A CA 1
ATOM 776 C C . GLY A 1 105 ? 29.734 -22.669 -4.002 1.00 54.09 105 GLY A C 1
ATOM 777 O O . GLY A 1 105 ? 30.930 -22.892 -3.823 1.00 54.09 105 GLY A O 1
ATOM 778 N N . SER A 1 106 ? 28.881 -22.449 -2.997 1.00 54.06 106 SER A N 1
ATOM 779 C CA . SER A 1 106 ? 29.133 -22.765 -1.583 1.00 54.06 106 SER A CA 1
ATOM 780 C C . SER A 1 106 ? 29.090 -24.275 -1.290 1.00 54.06 106 SER A C 1
ATOM 782 O O . SER A 1 106 ? 29.219 -24.689 -0.144 1.00 54.06 106 SER A O 1
ATOM 784 N N . GLY A 1 107 ? 28.919 -25.121 -2.313 1.00 53.84 107 GLY A N 1
ATOM 785 C CA . GLY A 1 107 ? 28.855 -26.576 -2.156 1.00 53.84 107 GLY A CA 1
ATOM 786 C C . GLY A 1 107 ? 27.547 -27.079 -1.540 1.00 53.84 107 GLY A C 1
ATOM 787 O O . GLY A 1 107 ? 27.357 -28.290 -1.451 1.00 53.84 107 GLY A O 1
ATOM 788 N N . VAL A 1 108 ? 26.627 -26.180 -1.174 1.00 58.53 108 VAL A N 1
ATOM 789 C CA . VAL A 1 108 ? 25.291 -26.536 -0.696 1.00 58.53 108 VAL A CA 1
ATOM 790 C C . VAL A 1 108 ? 24.456 -26.962 -1.899 1.00 58.53 108 VAL A C 1
ATOM 792 O O . VAL A 1 108 ? 23.989 -26.142 -2.687 1.00 58.53 108 VAL A O 1
ATOM 795 N N . ARG A 1 109 ? 24.328 -28.276 -2.084 1.00 61.19 109 ARG A N 1
ATOM 796 C CA . ARG A 1 109 ? 23.407 -28.856 -3.064 1.00 61.19 109 ARG A CA 1
ATOM 797 C C . ARG A 1 109 ? 21.983 -28.705 -2.537 1.00 61.19 109 ARG A C 1
ATOM 799 O O . ARG A 1 109 ? 21.760 -28.865 -1.341 1.00 61.19 109 ARG A O 1
ATOM 806 N N . ALA A 1 110 ? 21.035 -28.414 -3.425 1.00 59.88 110 ALA A N 1
ATOM 807 C CA . ALA A 1 110 ? 19.622 -28.568 -3.100 1.00 59.88 110 ALA A CA 1
ATOM 808 C C . ALA A 1 110 ? 19.385 -30.028 -2.688 1.00 59.88 110 ALA A C 1
ATOM 810 O O . ALA A 1 110 ? 19.836 -30.937 -3.389 1.00 59.88 110 ALA A O 1
ATOM 811 N N . THR A 1 111 ? 18.774 -30.238 -1.526 1.00 64.00 111 THR A N 1
ATOM 812 C CA . THR A 1 111 ? 18.522 -31.572 -0.990 1.00 64.00 111 THR A CA 1
ATOM 813 C C . THR A 1 111 ? 17.106 -32.017 -1.337 1.00 64.00 111 THR A C 1
ATOM 815 O O . THR A 1 111 ? 16.152 -31.260 -1.176 1.00 64.00 111 THR A O 1
ATOM 818 N N . ASP A 1 112 ? 16.975 -33.259 -1.803 1.00 63.12 112 ASP A N 1
ATOM 819 C CA . ASP A 1 112 ? 15.684 -33.904 -2.086 1.00 63.12 112 ASP A CA 1
ATOM 820 C C . ASP A 1 112 ? 15.219 -34.783 -0.900 1.00 63.12 112 ASP A C 1
ATOM 822 O O . ASP A 1 112 ? 14.279 -35.569 -1.028 1.00 63.12 112 ASP A O 1
ATOM 826 N N . GLY A 1 113 ? 15.897 -34.691 0.255 1.00 62.75 113 GLY A N 1
ATOM 827 C CA . GLY A 1 113 ? 15.571 -35.428 1.482 1.00 62.75 113 GLY A CA 1
ATOM 828 C C . GLY A 1 113 ? 15.950 -36.914 1.454 1.00 62.75 113 GLY A C 1
ATOM 829 O O . GLY A 1 113 ? 15.392 -37.701 2.217 1.00 62.75 113 GLY A O 1
ATOM 830 N N . ARG A 1 114 ? 16.869 -37.317 0.565 1.00 61.84 114 ARG A N 1
ATOM 831 C CA . ARG A 1 114 ? 17.336 -38.712 0.391 1.00 61.84 114 ARG A CA 1
ATOM 832 C C . ARG A 1 114 ? 18.846 -38.884 0.589 1.00 61.84 114 ARG A C 1
ATOM 834 O O . ARG A 1 114 ? 19.392 -39.944 0.289 1.00 61.84 114 ARG A O 1
ATOM 841 N N . GLU A 1 115 ? 19.544 -37.853 1.049 1.00 65.81 115 GLU A N 1
ATOM 842 C CA . GLU A 1 115 ? 20.987 -37.903 1.266 1.00 65.81 115 GLU A CA 1
ATOM 843 C C . GLU A 1 115 ? 21.383 -38.684 2.533 1.00 65.81 115 GLU A C 1
ATOM 845 O O . GLU A 1 115 ? 20.764 -38.576 3.590 1.00 65.81 115 GLU A O 1
ATOM 850 N N . GLY A 1 116 ? 22.440 -39.493 2.414 1.00 62.56 116 GLY A N 1
ATOM 851 C CA . GLY A 1 116 ? 23.069 -40.185 3.540 1.00 62.56 116 GLY A CA 1
ATOM 852 C C . GLY A 1 116 ? 23.952 -39.257 4.390 1.00 62.56 116 GLY A C 1
ATOM 853 O O . GLY A 1 116 ? 24.198 -38.110 4.004 1.00 62.56 116 GLY A O 1
ATOM 854 N N . PRO A 1 117 ? 24.468 -39.738 5.536 1.00 59.47 117 PRO A N 1
ATOM 855 C CA . PRO A 1 117 ? 25.271 -38.926 6.444 1.00 59.47 117 PRO A CA 1
ATOM 856 C C . PRO A 1 117 ? 26.520 -38.364 5.748 1.00 59.47 117 PRO A C 1
ATOM 858 O O . PRO A 1 117 ? 27.299 -39.084 5.116 1.00 59.47 117 PRO A O 1
ATOM 861 N N . LEU A 1 118 ? 26.697 -37.050 5.869 1.00 59.34 118 LEU A N 1
ATOM 862 C CA . LEU A 1 118 ? 27.841 -36.320 5.330 1.00 59.34 118 LEU A CA 1
ATOM 863 C C . LEU A 1 118 ? 29.048 -36.463 6.269 1.00 59.34 118 LEU A C 1
ATOM 865 O O . LEU A 1 118 ? 28.901 -36.531 7.490 1.00 59.34 118 LEU A O 1
ATOM 869 N N . ASP A 1 119 ? 30.259 -36.502 5.713 1.00 60.59 119 ASP A N 1
ATOM 870 C CA . ASP A 1 119 ? 31.485 -36.389 6.504 1.00 60.59 119 ASP A CA 1
ATOM 871 C C . ASP A 1 119 ? 31.687 -34.953 7.038 1.00 60.59 119 ASP A C 1
ATOM 873 O O . ASP A 1 119 ? 30.989 -34.012 6.659 1.00 60.59 119 ASP A O 1
ATOM 877 N N . ALA A 1 120 ? 32.690 -34.748 7.901 1.00 57.28 120 ALA A N 1
ATOM 878 C CA . ALA A 1 120 ? 33.016 -33.434 8.480 1.00 57.28 120 ALA A CA 1
ATOM 879 C C . ALA A 1 120 ? 33.385 -32.350 7.437 1.00 57.28 120 ALA A C 1
ATOM 881 O O . ALA A 1 120 ? 33.606 -31.196 7.797 1.00 57.28 120 ALA A O 1
ATOM 882 N N . ARG A 1 121 ? 33.483 -32.719 6.151 1.00 57.97 121 ARG A N 1
ATOM 883 C CA . ARG A 1 121 ? 33.761 -31.832 5.015 1.00 57.97 121 ARG A CA 1
ATOM 884 C C . ARG A 1 121 ? 32.562 -31.696 4.061 1.00 57.97 121 ARG A C 1
ATOM 886 O O . ARG A 1 121 ? 32.722 -31.099 2.998 1.00 57.97 121 ARG A O 1
ATOM 893 N N . GLY A 1 122 ? 31.385 -32.221 4.415 1.00 56.69 122 GLY A N 1
ATOM 894 C CA . GLY A 1 122 ? 30.146 -32.077 3.640 1.00 56.69 122 GLY A CA 1
ATOM 895 C C . GLY A 1 122 ? 30.055 -32.950 2.381 1.00 56.69 122 GLY A C 1
ATOM 896 O O . GLY A 1 122 ? 29.241 -32.679 1.502 1.00 56.69 122 GLY A O 1
ATOM 897 N N . ARG A 1 123 ? 30.891 -33.982 2.250 1.00 58.59 123 ARG A N 1
ATOM 898 C CA . ARG A 1 123 ? 30.885 -34.969 1.166 1.00 58.59 123 ARG A CA 1
ATOM 89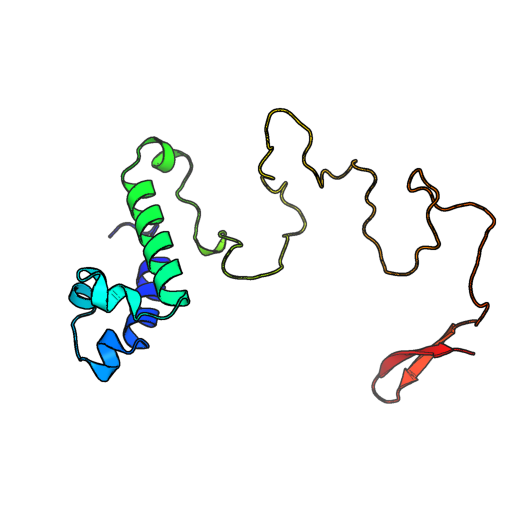9 C C . ARG A 1 123 ? 30.134 -36.228 1.610 1.00 58.59 123 ARG A C 1
ATOM 901 O O . ARG A 1 123 ? 30.274 -36.697 2.736 1.00 58.59 123 ARG A O 1
ATOM 908 N N . VAL A 1 124 ? 29.368 -36.814 0.690 1.00 57.09 124 VAL A N 1
ATOM 909 C CA . VAL A 1 124 ? 28.750 -38.134 0.886 1.00 57.09 124 VAL A CA 1
ATOM 910 C C . VAL A 1 124 ? 29.861 -39.157 1.114 1.00 57.09 124 VAL A C 1
ATOM 912 O O . VAL A 1 124 ? 30.730 -39.311 0.251 1.00 57.09 124 VAL A O 1
ATOM 915 N N . LYS A 1 125 ? 29.853 -39.841 2.264 1.00 50.19 125 LYS A N 1
ATOM 916 C CA . LYS A 1 125 ? 30.817 -40.910 2.535 1.00 50.19 125 LYS A CA 1
ATOM 917 C C . LYS A 1 125 ? 30.580 -42.082 1.574 1.00 50.19 125 LYS A C 1
ATOM 919 O O . LYS A 1 125 ? 29.509 -42.688 1.624 1.00 50.19 125 LYS A O 1
ATOM 924 N N . PRO A 1 126 ? 31.549 -42.444 0.715 1.00 44.03 126 PRO A N 1
ATOM 925 C CA . PRO A 1 126 ? 31.435 -43.666 -0.061 1.00 44.03 126 PRO A CA 1
ATOM 926 C C . PRO A 1 126 ? 31.629 -44.862 0.881 1.00 44.03 126 PRO A C 1
ATOM 928 O O . PRO A 1 126 ? 32.684 -44.998 1.494 1.00 44.03 126 PRO A O 1
ATOM 931 N N . GLY A 1 127 ? 30.614 -45.722 0.995 1.00 50.03 127 GLY A N 1
ATOM 932 C CA . GLY A 1 127 ? 30.750 -47.035 1.639 1.00 50.03 127 GLY A CA 1
ATOM 933 C C . GLY A 1 127 ? 30.166 -47.198 3.045 1.00 50.03 127 GLY A C 1
ATOM 934 O O . GLY A 1 127 ? 30.366 -48.250 3.638 1.00 50.03 127 GLY A O 1
ATOM 935 N N . GLU A 1 128 ? 29.408 -46.232 3.568 1.00 42.47 128 GLU A N 1
ATOM 936 C CA . GLU A 1 128 ? 28.731 -46.372 4.868 1.00 42.47 128 GLU A CA 1
ATOM 937 C C . GLU A 1 128 ? 27.244 -46.016 4.727 1.00 42.47 128 GLU A C 1
ATOM 939 O O . GLU A 1 128 ? 26.758 -44.984 5.186 1.00 42.47 128 GLU A O 1
ATOM 944 N N . ALA A 1 129 ? 26.512 -46.878 4.013 1.00 39.25 129 ALA A N 1
ATOM 945 C CA . ALA A 1 129 ? 25.053 -46.868 3.974 1.00 39.25 129 ALA A CA 1
ATOM 946 C C . ALA A 1 129 ? 24.514 -47.359 5.329 1.00 39.25 129 ALA A C 1
ATOM 948 O O . ALA A 1 129 ? 24.133 -48.515 5.497 1.00 39.25 129 ALA A O 1
ATOM 949 N N . GLY A 1 130 ? 24.548 -46.485 6.330 1.00 34.66 130 GLY A N 1
ATOM 950 C CA . GLY A 1 130 ? 23.919 -46.721 7.621 1.00 34.66 130 GLY A CA 1
ATOM 951 C C . GLY A 1 130 ? 22.440 -46.354 7.573 1.00 34.66 130 GLY A C 1
ATOM 952 O O . GLY A 1 130 ? 22.112 -45.173 7.622 1.00 34.66 130 GLY A O 1
ATOM 953 N N . GLY A 1 131 ? 21.559 -47.359 7.526 1.00 35.44 131 GLY A N 1
ATOM 954 C CA . GLY A 1 131 ? 20.165 -47.203 7.960 1.00 35.44 131 GLY A CA 1
ATOM 955 C C . GLY A 1 131 ? 19.103 -47.857 7.078 1.00 35.44 131 GLY A C 1
ATOM 956 O O . GLY A 1 131 ? 18.444 -47.178 6.304 1.00 35.44 131 GLY A O 1
ATOM 957 N N . GLY A 1 132 ? 18.870 -49.157 7.279 1.00 36.66 132 GLY A N 1
ATOM 958 C CA . GLY A 1 132 ? 17.599 -49.816 6.954 1.00 36.66 132 GLY A CA 1
ATOM 959 C C . GLY A 1 132 ? 17.361 -50.114 5.475 1.00 36.66 132 GLY A C 1
ATOM 960 O O . GLY A 1 132 ? 16.632 -49.393 4.803 1.00 36.66 132 GLY A O 1
ATOM 961 N N . GLY A 1 133 ? 17.886 -51.247 5.000 1.00 38.91 133 GLY A N 1
ATOM 962 C CA . GLY A 1 133 ? 17.526 -51.851 3.712 1.00 38.91 133 GLY A CA 1
ATOM 963 C C . GLY A 1 133 ? 16.074 -52.337 3.682 1.00 38.91 133 GLY A C 1
ATOM 964 O O . GLY A 1 133 ? 15.814 -53.534 3.722 1.00 38.91 133 GLY A O 1
ATOM 965 N N . GLY A 1 134 ? 15.121 -51.409 3.670 1.00 47.75 134 GLY A N 1
ATOM 966 C CA 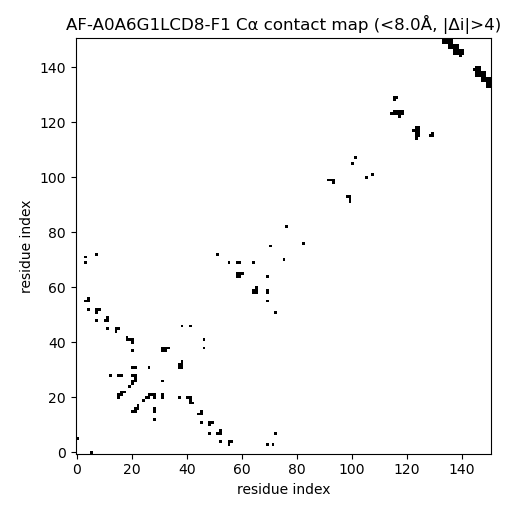. GLY A 1 134 ? 13.765 -51.654 3.200 1.00 47.75 134 GLY A CA 1
ATOM 967 C C . GLY A 1 134 ? 13.690 -51.191 1.757 1.00 47.75 134 GLY A C 1
ATOM 968 O O . GLY A 1 134 ? 13.846 -50.004 1.490 1.00 47.75 134 GLY A O 1
ATOM 969 N N . GLU A 1 135 ? 13.503 -52.121 0.832 1.00 62.78 135 GLU A N 1
ATOM 970 C CA . GLU A 1 135 ? 13.160 -51.787 -0.545 1.00 62.78 135 GLU A CA 1
ATOM 971 C C . GLU A 1 135 ? 11.781 -51.095 -0.533 1.00 62.78 135 GLU A C 1
ATOM 973 O O . GLU A 1 135 ? 10.886 -51.514 0.195 1.00 62.78 135 GLU A O 1
ATOM 978 N N . TRP A 1 136 ? 11.624 -49.976 -1.238 1.00 71.19 136 TRP A N 1
ATOM 979 C CA . TRP A 1 136 ? 10.361 -49.231 -1.298 1.00 71.19 136 TRP A CA 1
ATOM 980 C C . TRP A 1 136 ? 9.735 -49.450 -2.672 1.00 71.19 136 TRP A C 1
ATOM 982 O O . TRP A 1 136 ? 10.435 -49.346 -3.678 1.00 71.19 136 TRP A O 1
ATOM 992 N N . GLU A 1 137 ? 8.436 -49.729 -2.722 1.00 69.31 137 GLU A N 1
ATOM 993 C CA 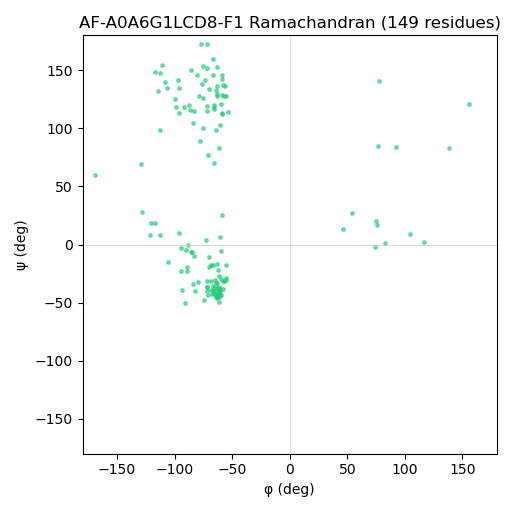. GLU A 1 137 ? 7.674 -49.845 -3.966 1.00 69.31 137 GLU A CA 1
ATOM 994 C C . GLU A 1 137 ? 6.652 -48.709 -4.095 1.00 69.31 137 GLU A C 1
ATOM 996 O O . GLU A 1 137 ? 6.133 -48.188 -3.101 1.00 69.31 137 GLU A O 1
ATOM 1001 N N . VAL A 1 138 ? 6.392 -48.298 -5.338 1.00 78.62 138 VAL A N 1
ATOM 1002 C CA . VAL A 1 138 ? 5.376 -47.291 -5.662 1.00 78.62 138 VAL A CA 1
ATOM 1003 C C . VAL A 1 138 ? 4.024 -47.993 -5.726 1.00 78.62 138 VAL A C 1
ATOM 1005 O O . VAL A 1 138 ? 3.800 -48.840 -6.590 1.00 78.62 138 VAL A O 1
ATOM 1008 N N . PHE A 1 139 ? 3.128 -47.649 -4.806 1.00 77.81 139 PHE A N 1
ATOM 1009 C CA . PHE A 1 139 ? 1.752 -48.122 -4.794 1.00 77.81 139 PHE A CA 1
ATOM 1010 C C . PHE A 1 139 ? 0.841 -47.042 -5.375 1.00 77.81 139 PHE A C 1
ATOM 1012 O O . PHE A 1 139 ? 0.819 -45.909 -4.894 1.00 77.81 139 PHE A O 1
ATOM 1019 N N . VAL A 1 140 ? 0.063 -47.401 -6.392 1.00 85.81 140 VAL A N 1
ATOM 1020 C CA . VAL A 1 140 ? -0.909 -46.495 -7.008 1.00 85.81 140 VAL A CA 1
ATOM 1021 C C . VAL A 1 140 ? -2.284 -46.801 -6.423 1.00 85.81 140 VAL A C 1
ATOM 1023 O O . VAL A 1 140 ? -2.788 -47.916 -6.568 1.00 85.81 140 VAL A O 1
ATOM 1026 N N . ARG A 1 141 ? -2.897 -45.824 -5.741 1.00 79.75 141 ARG A N 1
ATOM 1027 C CA . ARG A 1 141 ? -4.296 -45.948 -5.291 1.00 79.75 141 ARG A CA 1
ATOM 1028 C C . ARG A 1 141 ? -5.234 -45.977 -6.502 1.00 79.75 141 ARG A C 1
ATOM 1030 O O . ARG A 1 141 ? -4.897 -45.447 -7.556 1.00 79.75 141 ARG A O 1
ATOM 1037 N N . ASN A 1 142 ? -6.457 -46.488 -6.329 1.00 75.25 142 ASN A N 1
ATOM 1038 C CA . ASN A 1 142 ? -7.503 -46.429 -7.368 1.00 75.25 142 ASN A CA 1
ATOM 1039 C C . ASN A 1 142 ? -7.803 -44.997 -7.864 1.00 75.25 142 ASN A C 1
ATOM 1041 O O . ASN A 1 142 ? -8.352 -44.832 -8.948 1.00 75.25 142 ASN A O 1
ATOM 1045 N N . ASP A 1 143 ? -7.404 -43.982 -7.096 1.00 76.62 143 ASP A N 1
ATOM 1046 C CA . ASP A 1 143 ? -7.591 -42.560 -7.396 1.00 76.62 143 ASP A CA 1
ATOM 1047 C C . ASP A 1 143 ? -6.438 -41.955 -8.230 1.00 76.62 143 ASP A C 1
ATOM 1049 O O . ASP A 1 143 ? -6.457 -40.766 -8.539 1.00 76.62 143 ASP A O 1
ATOM 1053 N N . GLY A 1 144 ? -5.412 -42.745 -8.580 1.00 74.88 144 GLY A N 1
ATOM 1054 C CA . GLY A 1 144 ? -4.253 -42.309 -9.373 1.00 74.88 144 GLY A CA 1
ATOM 1055 C C . GLY A 1 144 ? -3.139 -41.611 -8.583 1.00 74.88 144 GLY A C 1
ATOM 1056 O O . GLY A 1 144 ? -2.135 -41.214 -9.168 1.00 74.88 144 GLY A O 1
ATOM 1057 N N . THR A 1 145 ? -3.282 -41.470 -7.265 1.00 75.94 145 THR A N 1
ATOM 1058 C CA . THR A 1 145 ? -2.231 -40.925 -6.391 1.00 75.94 145 THR A CA 1
ATOM 1059 C C . THR A 1 145 ? -1.168 -41.987 -6.103 1.00 75.94 145 THR A C 1
ATOM 1061 O O . THR A 1 145 ? -1.498 -43.094 -5.663 1.00 75.94 145 THR A O 1
ATOM 1064 N N . GLU A 1 146 ? 0.098 -41.639 -6.335 1.00 75.94 146 GLU A N 1
ATOM 1065 C CA . GLU A 1 146 ? 1.265 -42.485 -6.067 1.00 75.94 146 GLU A CA 1
ATOM 1066 C C . GLU A 1 146 ? 1.749 -42.296 -4.621 1.00 75.94 146 GLU A C 1
ATOM 1068 O O . GLU A 1 146 ? 2.141 -41.196 -4.232 1.00 75.94 146 GLU A O 1
ATOM 1073 N N . ASP A 1 147 ? 1.762 -43.375 -3.836 1.00 75.56 147 ASP A N 1
ATOM 1074 C CA . ASP A 1 147 ? 2.345 -43.408 -2.494 1.00 75.56 147 ASP A CA 1
ATOM 1075 C C . ASP A 1 147 ? 3.520 -44.387 -2.435 1.00 75.56 147 ASP A C 1
ATOM 1077 O O . ASP A 1 147 ? 3.531 -45.427 -3.094 1.00 75.56 147 ASP A O 1
ATOM 1081 N N . LEU A 1 148 ? 4.504 -44.093 -1.586 1.00 79.81 148 LEU A N 1
ATOM 1082 C CA . LEU A 1 148 ? 5.633 -44.989 -1.340 1.00 79.81 148 LEU A CA 1
ATOM 1083 C C . LEU A 1 148 ? 5.317 -45.910 -0.160 1.00 79.81 148 LEU A C 1
ATOM 1085 O O . LEU A 1 148 ? 5.145 -45.450 0.972 1.00 79.81 148 LEU A O 1
ATOM 1089 N N . ARG A 1 149 ? 5.280 -47.220 -0.415 1.00 69.56 149 ARG A N 1
ATOM 1090 C CA . ARG A 1 149 ? 5.116 -48.256 0.609 1.00 69.56 149 ARG A CA 1
ATOM 1091 C C . ARG A 1 149 ? 6.433 -49.007 0.782 1.00 69.56 149 ARG A C 1
ATOM 1093 O O . ARG A 1 149 ? 7.138 -49.286 -0.183 1.00 69.56 149 ARG A O 1
ATOM 1100 N N . ARG A 1 150 ? 6.784 -49.332 2.025 1.00 67.00 150 ARG A N 1
ATOM 1101 C CA . ARG A 1 150 ? 7.909 -50.231 2.310 1.00 67.00 150 ARG A CA 1
ATOM 1102 C C . ARG A 1 150 ? 7.522 -51.650 1.870 1.00 67.00 150 ARG A C 1
ATOM 1104 O O . ARG A 1 150 ? 6.408 -52.057 2.208 1.00 67.00 150 ARG A O 1
ATOM 1111 N N . LYS A 1 151 ? 8.398 -52.368 1.158 1.00 57.16 151 LYS A N 1
ATOM 1112 C CA . LYS A 1 151 ? 8.244 -53.820 0.962 1.00 57.16 151 LYS A CA 1
ATOM 1113 C C . LYS A 1 151 ? 8.108 -54.532 2.303 1.00 57.16 151 LYS A C 1
ATOM 1115 O O . LYS A 1 151 ? 8.825 -54.140 3.257 1.00 57.16 151 LYS A O 1
#

InterPro domains:
  IPR018793 Cytochrome c oxidase assembly protein PET191 [PF10203] (3-70)
  IPR018793 Cytochrome c oxidase assembly protein PET191 [PT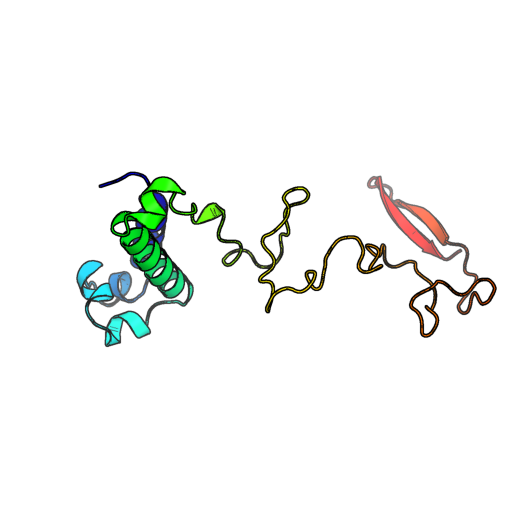HR28627] (3-80)

Radius of gyration: 25.42 Å; Cα contacts (8 Å, |Δi|>4): 106; chains: 1; bounding box: 50×67×32 Å

pLDDT: mean 70.37, std 16.97, range [34.66, 92.94]

Secondary structure (DSSP, 8-state):
--GGGHHHHHHHHHHHHHSHHHHTS---HHHHHH-HHHHTTS-HHHHHHHHHHHHHHHHHH-HHHHHH-PPPGGG-TTSSSS---TTS------SSSS--TT-TTSS-PPP-S-PPPBPTTSPBPTT---S----EEEEEPTTS-EEEEE-

Solvent-accessible surface area (backbone atoms only — not comparable to full-atom values): 10046 Å² total; per-residue (Å²): 131,72,75,88,52,49,66,53,50,52,52,40,52,53,44,44,65,73,27,59,58,37,66,72,68,64,42,54,76,67,54,39,70,67,38,67,75,57,43,71,73,51,57,71,68,48,55,51,38,53,50,53,44,52,52,48,55,50,29,70,70,37,72,79,32,60,78,73,50,68,80,54,69,91,72,50,74,78,81,53,89,85,73,85,66,88,87,60,91,72,86,64,85,52,95,62,102,52,83,50,98,77,43,97,80,72,76,78,69,90,76,89,87,76,79,72,75,58,44,104,83,72,44,74,55,89,89,67,91,81,78,77,98,60,60,69,45,82,44,69,46,100,84,72,53,79,43,84,40,74,107

Sequence (151 aa):
MPASCKDIRAALAACLQSSDCVLQHRNTPATCLRDPALSATLPTTCHQLIRGYGECKRGQIDMRKRFRGNKPVASSTEIEAGGGHKGTPVDVPMLYAGRGTYDAGSGVRATDGREGPLDARGRVKPGEAGGGGGEWEVFVRNDGTEDLRRK

Organism: NCBI:txid161662

Mean predicted aligned error: 19.08 Å

Foldseek 3Di:
DDPQCPVLVVVLVVQLCPWCCCVPVVDDSVVCVPDVVSVVRGDPSNVVSNVVSVQSVVLVVDPVNVVVDDDRVVPVCPVDPDDDDPDDPDPQPDVPPDDHPVPPPPLDDDDPPPADDADPVRDRDPPDPPDDPFDWDWDADPVRDTDIDTD

Nearest PDB structures (foldseek):
  8yt8-assembly1_D  TM=2.619E-01  e=4.196E+00  Mus musculus
  8yt8-assembly1_G  TM=2.199E-01  e=2.536E+00  Mus musculus
  9c3c-assembly1_g  TM=2.448E-01  e=4.759E+00  Oryctolagus cuniculus
  9c3c-assembly1_d  TM=2.098E-01  e=2.876E+00  Oryctolagus cuniculus
  7lbc-assembly1_B  TM=2.915E-01  e=9.512E+00  Homo sapiens